Protein AF-A0A066W9S8-F1 (afdb_monomer_lite)

Foldseek 3Di:
DPDPVVVVVVVCCVVVVVVVVCVVCVPPVNCVPPPVVVCPVPDDDPVPDDDPDDDPVSVVVVVVVVVVVVVVVVVVD

Radius of gyration: 28.98 Å; chains: 1; bounding box: 59×30×70 Å

Organism: Tilletiaria anomala (strain ATCC 24038 / CBS 436.72 / UBC 951) (NCBI:txid1037660)

pLDDT: mean 89.05, std 7.21, range [55.81, 96.88]

Structure (mmCIF, N/CA/C/O backbone):
data_AF-A0A066W9S8-F1
#
_entry.id   AF-A0A066W9S8-F1
#
loop_
_atom_site.group_PDB
_atom_site.id
_atom_site.type_symbol
_atom_site.label_atom_id
_atom_site.label_alt_id
_atom_site.label_comp_id
_atom_site.label_asym_id
_atom_site.label_entity_id
_atom_site.label_seq_id
_atom_site.pdbx_PDB_ins_code
_atom_site.Cartn_x
_atom_site.Cartn_y
_atom_site.Cartn_z
_atom_site.occupancy
_atom_site.B_iso_or_equiv
_atom_site.auth_seq_id
_atom_site.auth_comp_id
_atom_site.auth_asym_id
_atom_site.auth_atom_id
_atom_site.pdbx_PDB_model_num
ATOM 1 N N . MET A 1 1 ? 25.182 19.070 -30.931 1.00 67.06 1 MET A N 1
ATOM 2 C CA . MET A 1 1 ? 24.525 17.750 -31.021 1.00 67.06 1 MET A CA 1
ATOM 3 C C . MET A 1 1 ? 25.629 16.705 -30.962 1.00 67.06 1 MET A C 1
ATOM 5 O O . MET A 1 1 ? 26.389 16.625 -31.917 1.00 67.06 1 MET A O 1
ATOM 9 N N . ALA A 1 2 ? 25.840 16.013 -29.834 1.00 68.50 2 ALA A N 1
ATOM 10 C CA . ALA A 1 2 ? 26.818 14.919 -29.831 1.00 68.50 2 ALA A CA 1
ATOM 11 C C . ALA A 1 2 ? 26.273 13.836 -30.773 1.00 68.50 2 ALA A C 1
ATOM 13 O O . ALA A 1 2 ? 25.099 13.502 -30.652 1.00 68.50 2 ALA A O 1
ATOM 14 N N . GLY A 1 3 ? 27.073 13.422 -31.756 1.00 84.56 3 GLY A N 1
ATOM 15 C CA . GLY A 1 3 ? 26.630 12.696 -32.950 1.00 84.56 3 GLY A CA 1
ATOM 16 C C . GLY A 1 3 ? 26.016 11.303 -32.709 1.00 84.56 3 GLY A C 1
ATOM 17 O O . GLY A 1 3 ? 25.621 10.981 -31.590 1.00 84.56 3 GLY A O 1
ATOM 18 N N . PRO A 1 4 ? 25.975 10.438 -33.739 1.00 86.31 4 PRO A N 1
ATOM 19 C CA . PRO A 1 4 ? 25.215 9.177 -33.743 1.00 86.31 4 PRO A CA 1
ATOM 20 C C . PRO A 1 4 ? 25.423 8.256 -32.523 1.00 86.31 4 PRO A C 1
ATOM 22 O O . PRO A 1 4 ? 24.500 7.574 -32.085 1.00 86.31 4 PRO A O 1
ATOM 25 N N . ASN A 1 5 ? 26.607 8.281 -31.905 1.00 88.31 5 ASN A N 1
ATOM 26 C CA . ASN A 1 5 ? 26.905 7.510 -30.691 1.00 88.31 5 ASN A CA 1
ATOM 27 C C . ASN A 1 5 ? 26.029 7.904 -29.488 1.00 88.31 5 ASN A C 1
ATOM 29 O O . ASN A 1 5 ? 25.659 7.046 -28.686 1.00 88.31 5 ASN A O 1
ATOM 33 N N . LEU A 1 6 ? 25.678 9.188 -29.349 1.00 91.62 6 LEU A N 1
ATOM 34 C CA . LEU A 1 6 ? 24.810 9.644 -28.261 1.00 91.62 6 LEU A CA 1
ATOM 35 C C . LEU A 1 6 ? 23.366 9.176 -28.475 1.00 91.62 6 LEU A C 1
ATOM 37 O O . LEU A 1 6 ? 22.665 8.877 -27.510 1.00 91.62 6 LEU A O 1
ATOM 41 N N . GLU A 1 7 ? 22.919 9.108 -29.727 1.00 91.00 7 GLU A N 1
ATOM 42 C CA . GLU A 1 7 ? 21.585 8.612 -30.069 1.00 91.00 7 GLU A CA 1
ATOM 43 C C . GLU A 1 7 ? 21.463 7.118 -29.760 1.00 91.00 7 GLU A C 1
ATOM 45 O O . GLU A 1 7 ? 20.491 6.708 -29.126 1.00 91.00 7 GLU A O 1
ATOM 50 N N . LEU A 1 8 ? 22.494 6.329 -30.083 1.00 91.06 8 LEU A N 1
ATOM 51 C CA . LEU A 1 8 ? 22.547 4.903 -29.754 1.00 91.06 8 LEU A CA 1
ATOM 52 C C . LEU A 1 8 ? 22.521 4.657 -28.236 1.00 91.06 8 LEU A C 1
ATOM 54 O O . LEU A 1 8 ? 21.809 3.775 -27.756 1.00 91.06 8 LEU A O 1
ATOM 58 N N . PHE A 1 9 ? 23.257 5.468 -27.467 1.00 94.06 9 PHE A N 1
ATOM 59 C CA . PHE A 1 9 ? 23.251 5.391 -26.005 1.00 94.06 9 PHE A CA 1
ATOM 60 C C . PHE A 1 9 ? 21.872 5.707 -25.417 1.00 94.06 9 PHE A C 1
ATOM 62 O O . PHE A 1 9 ? 21.370 4.950 -24.588 1.00 94.06 9 PHE A O 1
ATOM 69 N N . LYS A 1 10 ? 21.237 6.803 -25.855 1.00 92.88 10 LYS A N 1
ATOM 70 C CA . LYS A 1 10 ? 19.890 7.182 -25.398 1.00 92.88 10 LYS A CA 1
ATOM 71 C C . LYS A 1 10 ? 18.868 6.103 -25.725 1.00 92.88 10 LYS A C 1
ATOM 73 O O . LYS A 1 10 ? 18.062 5.763 -24.867 1.00 92.88 10 LYS A O 1
ATOM 78 N N . PHE A 1 11 ? 18.927 5.555 -26.938 1.00 94.75 11 PHE A N 1
ATOM 79 C CA . PHE A 1 11 ? 18.062 4.456 -27.353 1.00 94.75 11 PHE A CA 1
ATOM 80 C C . PHE A 1 11 ? 18.237 3.237 -26.443 1.00 94.75 11 PHE A C 1
ATOM 82 O O . PHE A 1 11 ? 17.254 2.724 -25.911 1.00 94.75 11 PHE A O 1
ATOM 89 N N . GLY A 1 12 ? 19.485 2.828 -26.196 1.00 95.81 12 GLY A N 1
ATOM 90 C CA . GLY A 1 12 ? 19.790 1.746 -25.266 1.00 95.81 12 GLY A CA 1
ATOM 91 C C . GLY A 1 12 ? 19.238 2.023 -23.868 1.00 95.81 12 GLY A C 1
ATOM 92 O O . GLY A 1 12 ? 18.530 1.189 -23.314 1.00 95.81 12 GLY A O 1
ATOM 93 N N . LEU A 1 13 ? 19.484 3.212 -23.315 1.00 96.19 13 LEU A N 1
ATOM 94 C CA . LEU A 1 13 ? 18.982 3.585 -21.994 1.00 96.19 13 LEU A CA 1
ATOM 95 C C . LEU A 1 13 ? 17.449 3.539 -21.932 1.00 96.19 13 LEU A C 1
ATOM 97 O O . LEU A 1 13 ? 16.900 2.947 -21.010 1.00 96.19 13 LEU A O 1
ATOM 101 N N . TYR A 1 14 ? 16.755 4.123 -22.908 1.00 94.62 14 TYR A N 1
ATOM 102 C CA . TYR A 1 14 ? 15.290 4.155 -22.932 1.00 94.62 14 TYR A CA 1
ATOM 103 C C . TYR A 1 14 ? 14.655 2.785 -23.132 1.00 94.62 14 TYR A C 1
ATOM 105 O O . TYR A 1 14 ? 13.539 2.577 -22.668 1.00 94.62 14 TYR A O 1
ATOM 113 N N . LEU A 1 15 ? 15.350 1.849 -23.775 1.00 96.00 15 LEU A N 1
ATOM 114 C CA . LEU A 1 15 ? 14.882 0.477 -23.898 1.00 96.00 15 LEU A CA 1
ATOM 115 C C . LEU A 1 15 ? 15.173 -0.320 -22.620 1.00 96.00 15 LEU A C 1
ATOM 117 O O . LEU A 1 15 ? 14.265 -0.878 -22.010 1.00 96.00 15 LEU A O 1
ATOM 121 N N . PHE A 1 16 ? 16.436 -0.364 -22.194 1.00 96.88 16 PHE A N 1
ATOM 122 C CA . PHE A 1 16 ? 16.877 -1.244 -21.114 1.00 96.88 16 PHE A CA 1
ATOM 123 C C . PHE A 1 16 ? 16.453 -0.769 -19.730 1.00 96.88 16 PHE A C 1
ATOM 125 O O . PHE A 1 16 ? 16.209 -1.607 -18.871 1.00 96.88 16 PHE A O 1
ATOM 132 N N . PHE A 1 17 ? 16.335 0.538 -19.495 1.00 95.88 17 PHE A N 1
ATOM 133 C CA . PHE A 1 17 ? 15.927 1.055 -18.190 1.00 95.88 17 PHE A CA 1
ATOM 134 C C . PHE A 1 17 ? 14.527 0.571 -17.770 1.00 95.88 17 PHE A C 1
ATOM 136 O O . PHE A 1 17 ? 14.431 -0.084 -16.731 1.00 95.88 17 PHE A O 1
ATOM 143 N N . PRO A 1 18 ? 13.444 0.799 -18.545 1.00 95.31 18 PRO A N 1
ATOM 144 C CA . PRO A 1 18 ? 12.123 0.303 -18.163 1.00 95.31 18 PRO A CA 1
ATOM 145 C C . PRO A 1 18 ? 12.055 -1.229 -18.144 1.00 95.31 18 PRO A C 1
ATOM 147 O O . PRO A 1 18 ? 11.396 -1.788 -17.273 1.00 95.31 18 PRO A O 1
ATOM 150 N N . LEU A 1 19 ? 12.770 -1.918 -19.041 1.00 95.56 19 LEU A N 1
ATOM 151 C CA . LEU A 1 19 ? 12.860 -3.383 -19.040 1.00 95.56 19 LEU A CA 1
ATOM 152 C C . LEU A 1 19 ? 13.505 -3.921 -17.757 1.00 95.56 19 LEU A C 1
ATOM 154 O O . LEU A 1 19 ? 12.967 -4.835 -17.139 1.00 95.56 19 LEU A O 1
ATOM 158 N N . ALA A 1 20 ? 14.621 -3.338 -17.323 1.00 94.38 20 ALA A N 1
ATOM 159 C CA . ALA A 1 20 ? 15.303 -3.733 -16.095 1.00 94.38 20 ALA A CA 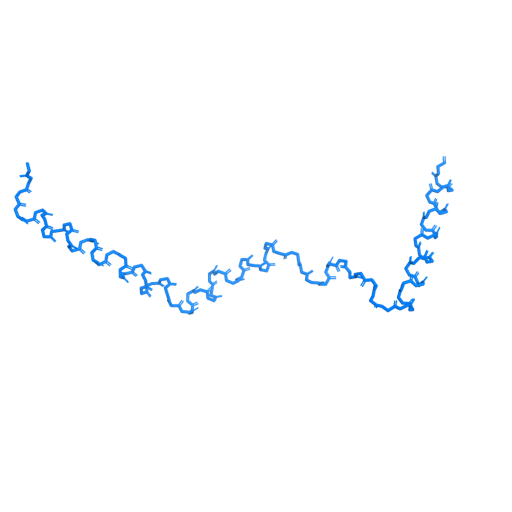1
ATOM 160 C C . ALA A 1 20 ? 14.437 -3.463 -14.858 1.00 94.38 20 ALA A C 1
ATOM 162 O O . ALA A 1 20 ? 14.335 -4.319 -13.982 1.00 94.38 20 ALA A O 1
ATOM 163 N N . VAL A 1 21 ? 13.760 -2.310 -14.814 1.00 94.44 21 VAL A N 1
ATOM 164 C CA . VAL A 1 21 ? 12.780 -1.982 -13.767 1.00 94.44 21 VAL A CA 1
ATOM 165 C C . VAL A 1 21 ? 11.657 -3.023 -13.750 1.00 94.44 21 VAL A C 1
ATOM 167 O O . VAL A 1 21 ? 11.319 -3.528 -12.684 1.00 94.44 21 VAL A O 1
ATOM 170 N N . MET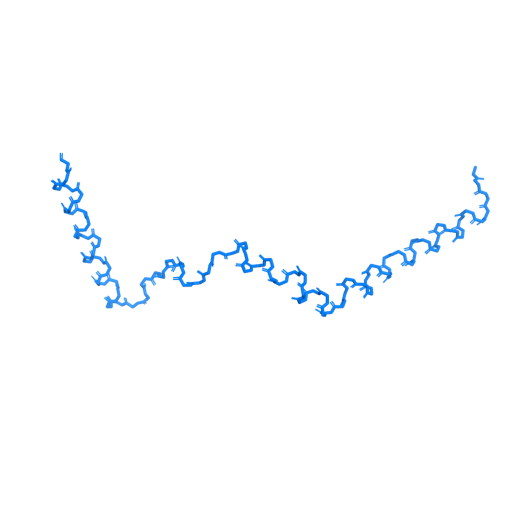 A 1 22 ? 11.119 -3.406 -14.909 1.00 92.88 22 MET A N 1
ATOM 171 C CA . MET A 1 22 ? 10.065 -4.418 -14.995 1.00 92.88 22 MET A CA 1
ATOM 172 C C . MET A 1 22 ? 10.538 -5.792 -14.509 1.00 92.88 22 MET A C 1
ATOM 174 O O . MET A 1 22 ? 9.814 -6.443 -13.769 1.00 92.88 22 MET A O 1
ATOM 178 N N . VAL A 1 23 ? 11.742 -6.234 -14.878 1.00 91.88 23 VAL A N 1
ATOM 179 C CA . VAL A 1 23 ? 12.275 -7.529 -14.417 1.00 91.88 23 VAL A CA 1
ATOM 180 C C . VAL A 1 23 ? 12.544 -7.515 -12.912 1.00 91.88 23 VAL A C 1
ATOM 182 O O . VAL A 1 23 ? 12.278 -8.504 -12.239 1.00 91.88 23 VAL A O 1
ATOM 185 N N . HIS A 1 24 ? 13.046 -6.404 -12.371 1.00 90.62 24 HIS A N 1
ATOM 186 C CA . HIS A 1 24 ? 13.365 -6.310 -10.950 1.00 90.62 24 HIS A CA 1
ATOM 187 C C . HIS A 1 24 ? 12.116 -6.192 -10.066 1.00 90.62 24 HIS A C 1
ATOM 189 O O . HIS A 1 24 ? 11.969 -6.932 -9.100 1.00 90.62 24 HIS A O 1
ATOM 195 N N . TYR A 1 25 ? 11.213 -5.267 -10.395 1.00 90.94 25 TYR A N 1
ATOM 196 C CA . TYR A 1 25 ? 10.033 -4.968 -9.577 1.00 90.94 25 TYR A CA 1
ATOM 197 C C . TYR A 1 25 ? 8.792 -5.775 -9.970 1.00 90.94 25 TYR A C 1
ATOM 199 O O . TYR A 1 25 ? 7.835 -5.836 -9.202 1.00 90.94 25 TYR A O 1
ATOM 207 N N . GLY A 1 26 ? 8.785 -6.375 -11.161 1.00 86.75 26 GLY A N 1
ATOM 208 C CA . GLY A 1 26 ? 7.713 -7.253 -11.628 1.00 86.75 26 GLY A CA 1
ATOM 209 C C . GLY A 1 26 ? 7.813 -8.679 -11.094 1.00 86.75 26 GLY A C 1
ATOM 210 O O . GLY A 1 26 ? 6.889 -9.458 -11.317 1.00 86.75 26 GLY A O 1
ATOM 211 N N . ASP A 1 27 ? 8.894 -9.025 -10.389 1.00 89.25 27 ASP A N 1
ATOM 212 C CA . ASP A 1 27 ? 8.994 -10.287 -9.664 1.00 89.25 27 ASP A CA 1
ATOM 213 C C . ASP A 1 27 ? 7.904 -10.347 -8.573 1.00 89.25 27 ASP A C 1
ATOM 215 O O . ASP A 1 27 ? 7.903 -9.518 -7.648 1.00 89.25 27 ASP A O 1
ATOM 219 N N . PRO A 1 28 ? 6.975 -11.322 -8.638 1.00 89.75 28 PRO A N 1
ATOM 220 C CA . PRO A 1 28 ? 5.969 -11.500 -7.603 1.00 89.75 28 PRO A CA 1
ATOM 221 C C . PRO A 1 28 ? 6.598 -11.635 -6.215 1.00 89.75 28 PRO A C 1
ATOM 223 O O . PRO A 1 28 ? 6.076 -11.087 -5.242 1.00 89.75 28 PRO A O 1
ATOM 226 N N . GLU A 1 29 ? 7.738 -12.318 -6.104 1.00 91.94 29 GLU A N 1
ATOM 227 C CA . GLU A 1 29 ? 8.398 -12.547 -4.825 1.00 91.94 29 GLU A CA 1
ATOM 228 C C . GLU A 1 29 ? 8.918 -11.236 -4.216 1.00 91.94 29 GLU A C 1
ATOM 230 O O . GLU A 1 29 ? 8.764 -11.005 -3.010 1.00 91.94 29 GLU A O 1
ATOM 235 N N . TRP A 1 30 ? 9.443 -10.328 -5.047 1.00 92.38 30 TRP A N 1
ATOM 236 C CA . TRP A 1 30 ? 9.824 -8.982 -4.621 1.00 92.38 30 TRP A CA 1
ATOM 237 C C . TRP A 1 30 ? 8.622 -8.209 -4.064 1.00 92.38 30 TRP A C 1
ATOM 239 O O . TRP A 1 30 ? 8.716 -7.630 -2.977 1.00 92.38 30 TRP A O 1
ATOM 249 N N . TYR A 1 31 ? 7.476 -8.247 -4.754 1.00 88.88 31 TYR A N 1
ATOM 250 C CA . TYR A 1 31 ? 6.251 -7.577 -4.306 1.00 88.88 31 TYR A CA 1
ATOM 251 C C . TYR A 1 31 ? 5.741 -8.144 -2.972 1.00 88.88 31 TYR A C 1
ATOM 253 O O . TYR A 1 31 ? 5.417 -7.391 -2.047 1.00 88.88 31 TYR A O 1
ATOM 261 N N . HIS A 1 32 ? 5.720 -9.474 -2.840 1.00 90.88 32 HIS A N 1
ATOM 262 C CA . HIS A 1 32 ? 5.297 -10.157 -1.617 1.00 90.88 32 HIS A CA 1
ATOM 263 C C . HIS A 1 32 ? 6.175 -9.805 -0.410 1.00 90.88 32 HIS A C 1
ATOM 265 O O . HIS A 1 32 ? 5.658 -9.682 0.699 1.00 90.88 32 HIS A O 1
ATOM 271 N N . LYS A 1 33 ? 7.483 -9.617 -0.614 1.00 91.25 33 LYS A N 1
ATOM 272 C CA . LYS A 1 33 ? 8.432 -9.293 0.461 1.00 91.25 33 LYS A CA 1
ATOM 273 C C . LYS A 1 33 ? 8.438 -7.816 0.840 1.00 91.25 33 LYS A C 1
ATOM 275 O O . LYS A 1 33 ? 8.587 -7.504 2.016 1.00 91.25 33 LYS A O 1
ATOM 280 N N . ASN A 1 34 ? 8.295 -6.915 -0.130 1.00 90.19 34 ASN A N 1
ATOM 281 C CA . ASN A 1 34 ? 8.524 -5.486 0.098 1.00 90.19 34 ASN A CA 1
ATOM 282 C C . ASN A 1 34 ? 7.233 -4.670 0.208 1.00 90.19 34 ASN A C 1
ATOM 284 O O . ASN A 1 34 ? 7.191 -3.718 0.979 1.00 90.19 34 ASN A O 1
ATOM 288 N N . VAL A 1 35 ? 6.176 -5.024 -0.531 1.00 88.38 35 VAL A N 1
ATOM 289 C CA . VAL A 1 35 ? 4.951 -4.208 -0.603 1.00 88.38 35 VAL A CA 1
ATOM 290 C C . VAL A 1 35 ? 3.863 -4.732 0.327 1.00 88.38 35 VAL A C 1
ATOM 292 O O . VAL A 1 35 ? 3.269 -3.960 1.080 1.00 88.38 35 VAL A O 1
ATOM 295 N N . LEU A 1 36 ? 3.601 -6.042 0.326 1.00 87.38 36 LEU A N 1
ATOM 296 C CA . LEU A 1 36 ? 2.521 -6.606 1.146 1.00 87.38 36 LEU A CA 1
ATOM 297 C C . LEU A 1 36 ? 2.667 -6.357 2.656 1.00 87.38 36 LEU A C 1
ATOM 299 O O . LEU A 1 36 ? 1.659 -5.997 3.266 1.00 87.38 36 LEU A O 1
ATOM 303 N N . PRO A 1 37 ? 3.857 -6.470 3.280 1.00 89.56 37 PRO A N 1
ATOM 304 C CA . PRO A 1 37 ? 3.982 -6.252 4.723 1.00 89.56 37 PRO A CA 1
ATOM 305 C C . PRO A 1 37 ? 3.666 -4.810 5.147 1.00 89.56 37 PRO A C 1
ATOM 307 O O . PRO A 1 37 ? 3.212 -4.568 6.266 1.00 89.56 37 PRO A O 1
ATOM 310 N N . ILE A 1 38 ? 3.846 -3.840 4.242 1.00 87.25 38 ILE A N 1
ATOM 311 C CA . ILE A 1 38 ? 3.512 -2.432 4.494 1.00 87.25 38 ILE A CA 1
ATOM 312 C C . ILE A 1 38 ? 2.005 -2.274 4.715 1.00 87.25 38 ILE A C 1
ATOM 314 O O . ILE A 1 38 ? 1.588 -1.506 5.583 1.00 87.25 38 ILE A O 1
ATOM 318 N N . ARG A 1 39 ? 1.179 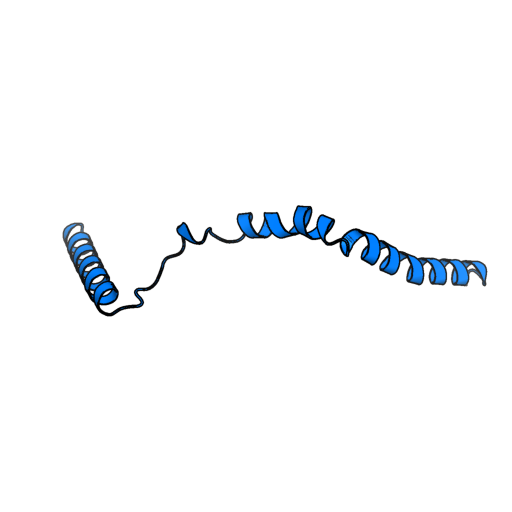-3.040 3.991 1.00 82.12 39 ARG A N 1
ATOM 319 C CA . ARG A 1 39 ? -0.282 -3.015 4.142 1.00 82.12 39 ARG A CA 1
ATOM 320 C C . ARG A 1 39 ? -0.706 -3.303 5.580 1.00 82.12 39 ARG A C 1
ATOM 322 O O . ARG A 1 39 ? -1.584 -2.622 6.098 1.00 82.12 39 ARG A O 1
ATOM 329 N N . ASP A 1 40 ? -0.064 -4.271 6.226 1.00 81.50 40 ASP A N 1
ATOM 330 C CA . ASP A 1 40 ? -0.420 -4.695 7.583 1.00 81.50 40 ASP A CA 1
ATOM 331 C C . ASP A 1 40 ? 0.058 -3.703 8.661 1.00 81.50 40 ASP A C 1
ATOM 333 O O . ASP A 1 40 ? -0.428 -3.732 9.792 1.00 81.50 40 ASP A O 1
ATOM 337 N N . THR A 1 41 ? 0.994 -2.815 8.311 1.00 82.44 41 THR A N 1
ATOM 338 C CA . THR A 1 41 ? 1.441 -1.709 9.172 1.00 82.44 41 THR A CA 1
ATOM 339 C C . THR A 1 41 ? 0.563 -0.474 8.991 1.00 82.44 41 THR A C 1
ATOM 341 O O . THR A 1 41 ? 0.245 0.212 9.959 1.00 82.44 41 THR A O 1
ATOM 344 N N . PHE A 1 42 ? 0.173 -0.184 7.749 1.00 84.50 42 PHE A N 1
ATOM 345 C CA . PHE A 1 42 ? -0.602 1.005 7.412 1.00 84.50 42 PHE A CA 1
ATOM 346 C C . PHE A 1 42 ? -2.087 0.847 7.761 1.00 84.50 42 PHE A C 1
ATOM 348 O O . PHE A 1 42 ? -2.707 1.785 8.260 1.00 84.50 42 PHE A O 1
ATOM 355 N N . TRP A 1 43 ? -2.675 -0.325 7.497 1.00 83.00 43 TRP A N 1
ATOM 356 C CA . TRP A 1 43 ? -4.092 -0.561 7.759 1.00 83.00 43 TRP A CA 1
ATOM 357 C C . TRP A 1 43 ? -4.315 -1.073 9.186 1.00 83.00 43 TRP A C 1
ATOM 359 O O . TRP A 1 43 ? -3.630 -2.001 9.625 1.00 83.00 43 TRP A O 1
ATOM 369 N N . PRO A 1 44 ? -5.302 -0.533 9.925 1.00 83.75 44 PRO A N 1
ATOM 370 C CA . PRO A 1 44 ? -5.668 -1.090 11.215 1.00 83.75 44 PRO A CA 1
ATOM 371 C C . PRO A 1 44 ? -6.103 -2.550 11.055 1.00 83.75 44 PRO A C 1
ATOM 373 O O . PRO A 1 44 ? -6.857 -2.905 10.147 1.00 83.75 44 PRO A O 1
ATOM 376 N N . LYS A 1 45 ? -5.617 -3.410 11.958 1.00 84.06 45 LYS A N 1
ATOM 377 C CA . LYS A 1 45 ? -5.957 -4.838 11.971 1.00 84.06 45 LYS A CA 1
ATOM 378 C C . LYS A 1 45 ? -7.471 -5.002 12.048 1.00 84.06 45 LYS A C 1
ATOM 380 O O . LYS A 1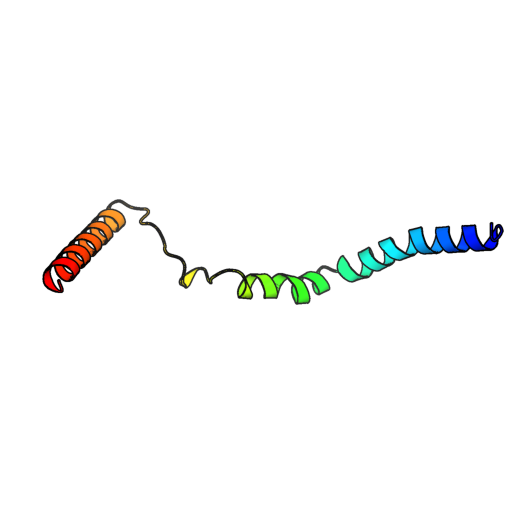 45 ? -8.103 -4.377 12.893 1.00 84.06 45 LYS A O 1
ATOM 385 N N . GLU A 1 46 ? -8.031 -5.920 11.263 1.00 82.00 46 GLU A N 1
ATOM 386 C CA . GLU A 1 46 ? -9.480 -6.186 11.208 1.00 82.00 46 GLU A CA 1
ATOM 387 C C . GLU A 1 46 ? -10.110 -6.453 12.589 1.00 82.00 46 GLU A C 1
ATOM 389 O O . GLU A 1 46 ? -11.266 -6.123 12.832 1.00 82.00 46 GLU A O 1
ATOM 394 N N . LYS A 1 47 ? -9.332 -7.003 13.531 1.00 81.88 47 LYS A N 1
ATOM 395 C CA . LYS A 1 47 ? -9.755 -7.225 14.924 1.00 81.88 47 LYS A CA 1
ATOM 396 C C . LYS A 1 47 ? -10.061 -5.934 15.692 1.00 81.88 47 LYS A C 1
ATOM 398 O O . LYS A 1 47 ? -10.880 -5.968 16.600 1.00 81.88 47 LYS A O 1
ATOM 403 N N . ASN A 1 48 ? -9.400 -4.835 15.340 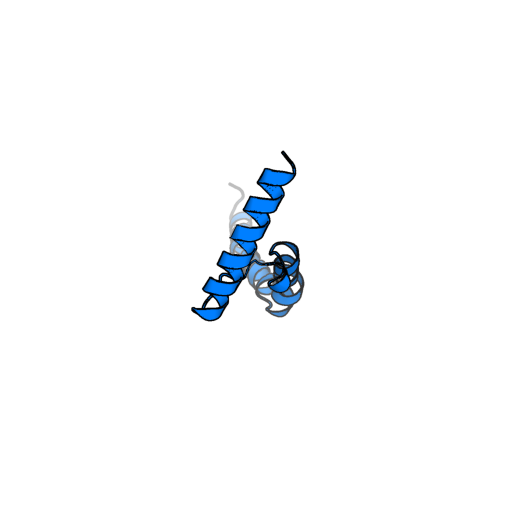1.00 83.94 48 ASN A N 1
ATOM 404 C CA . ASN A 1 48 ? -9.562 -3.531 15.982 1.00 83.94 48 ASN A CA 1
ATOM 405 C C . ASN A 1 48 ? -10.621 -2.674 15.282 1.00 83.94 48 ASN A C 1
ATOM 407 O O . ASN A 1 48 ? -10.962 -1.603 15.779 1.00 83.94 48 ASN A O 1
ATOM 411 N N . LEU A 1 49 ? -11.109 -3.103 14.115 1.00 85.31 49 LEU A N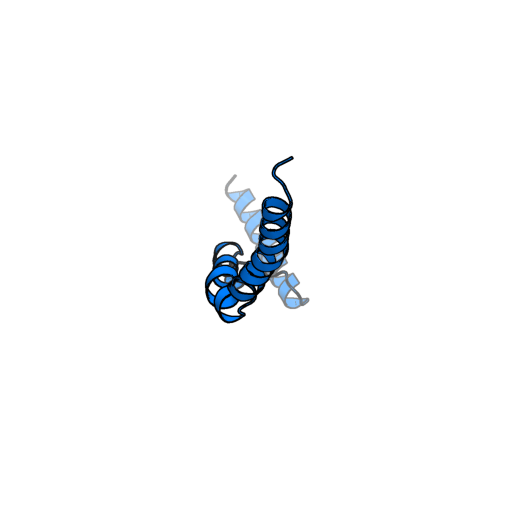 1
ATOM 412 C CA . LEU A 1 49 ? -12.176 -2.388 13.438 1.00 85.31 49 LEU A CA 1
ATOM 413 C C . LEU A 1 49 ? -13.479 -2.607 14.193 1.00 85.31 49 LEU A C 1
ATOM 415 O O . LEU A 1 49 ? -13.854 -3.735 14.521 1.00 85.31 49 LEU A O 1
ATOM 419 N N . TYR A 1 50 ? -14.194 -1.509 14.402 1.00 85.94 50 TYR A N 1
ATOM 420 C CA . TYR A 1 50 ? -15.585 -1.560 14.804 1.00 85.94 50 TYR A CA 1
ATOM 421 C C . TYR A 1 50 ? -16.386 -2.352 13.764 1.00 85.94 50 TYR A C 1
ATOM 423 O O . TYR A 1 50 ? -16.290 -2.091 12.561 1.00 85.94 50 TYR A O 1
ATOM 431 N N . LYS A 1 51 ? -17.155 -3.339 14.228 1.00 86.06 51 LYS A N 1
ATOM 432 C CA . LYS A 1 51 ? -18.008 -4.177 13.384 1.00 86.06 51 LYS A CA 1
ATOM 433 C C . LYS A 1 51 ? -19.455 -3.754 13.608 1.00 86.06 51 LYS A C 1
ATOM 435 O O . LYS A 1 51 ? -19.994 -4.088 14.658 1.00 86.06 51 LYS A O 1
ATOM 440 N N . PRO A 1 52 ? -20.080 -3.053 12.648 1.00 88.88 52 PRO A N 1
ATOM 441 C CA . PRO A 1 52 ? -21.469 -2.655 12.783 1.00 88.88 52 PRO A CA 1
ATOM 442 C C . PRO A 1 52 ? -22.376 -3.879 12.961 1.00 88.88 52 PRO A C 1
ATOM 444 O O . PRO A 1 52 ? -22.121 -4.920 12.336 1.00 88.88 52 PRO A O 1
ATOM 447 N N . PRO A 1 53 ? -23.446 -3.758 13.755 1.00 91.31 53 PRO A N 1
ATOM 448 C CA . PRO A 1 53 ? -24.377 -4.846 13.993 1.00 91.31 53 PRO A CA 1
ATOM 449 C C . PRO A 1 53 ? -25.083 -5.195 12.681 1.00 91.31 53 PRO A C 1
ATOM 451 O O . PRO A 1 53 ? -25.608 -4.322 11.987 1.00 91.31 53 PRO A O 1
ATOM 454 N N . ARG A 1 54 ? -25.070 -6.481 12.312 1.00 92.44 54 ARG A N 1
ATOM 455 C CA . ARG A 1 54 ? -25.637 -6.954 11.034 1.00 92.44 54 ARG A CA 1
ATOM 456 C C . ARG A 1 54 ? -26.996 -7.621 11.183 1.00 92.44 54 ARG A C 1
ATOM 458 O O . ARG A 1 54 ? -27.713 -7.743 10.196 1.00 92.44 54 ARG A O 1
ATOM 465 N N . ASN A 1 55 ? -27.353 -8.031 12.397 1.00 94.88 55 ASN A N 1
ATOM 466 C CA . ASN A 1 55 ? -28.618 -8.693 12.688 1.00 94.88 55 ASN A CA 1
ATOM 467 C C . ASN A 1 55 ? -29.443 -7.892 13.696 1.00 94.88 55 ASN A C 1
ATOM 469 O O . ASN A 1 55 ? -28.918 -7.101 14.478 1.00 94.88 55 ASN A O 1
ATOM 473 N N . GLU A 1 56 ? -30.748 -8.159 13.739 1.00 93.31 56 GLU A N 1
ATOM 474 C CA . GLU A 1 56 ? -31.673 -7.502 14.671 1.00 93.31 56 GLU A CA 1
ATOM 475 C C . GLU A 1 56 ? -31.276 -7.707 16.144 1.00 93.31 56 GLU A C 1
ATOM 477 O O . GLU A 1 56 ? -31.414 -6.800 16.965 1.00 93.31 56 GLU A O 1
ATOM 482 N N . LYS A 1 57 ? -30.758 -8.893 16.486 1.00 94.12 57 LYS A N 1
ATOM 483 C CA . LYS A 1 57 ? -30.280 -9.190 17.844 1.00 94.12 57 LYS A CA 1
ATOM 484 C C . LYS A 1 57 ? -29.098 -8.297 18.225 1.00 94.12 57 LYS A C 1
ATOM 486 O O . LYS A 1 57 ? -29.145 -7.678 19.285 1.00 94.12 57 LYS A O 1
ATOM 491 N N . ASP A 1 58 ? -28.118 -8.179 17.330 1.00 92.94 58 ASP A N 1
ATOM 492 C CA . ASP A 1 58 ? -26.912 -7.362 17.518 1.00 92.94 58 ASP A CA 1
ATOM 493 C C . ASP A 1 58 ? -27.278 -5.874 17.653 1.00 92.94 58 ASP A C 1
ATOM 495 O O . ASP A 1 58 ? -26.777 -5.166 18.526 1.00 92.94 58 ASP A O 1
ATOM 499 N N . LEU A 1 59 ? -28.240 -5.411 16.844 1.00 94.25 59 LEU A N 1
ATOM 500 C CA . LEU A 1 59 ? -28.769 -4.049 16.919 1.00 94.25 59 LEU A CA 1
ATOM 501 C C . LEU A 1 59 ? -29.382 -3.751 18.290 1.00 94.25 59 LEU A C 1
ATOM 503 O O . LEU A 1 59 ? -29.139 -2.689 18.863 1.00 94.25 59 LEU A O 1
ATOM 507 N N . LYS A 1 60 ? -30.182 -4.677 18.832 1.00 95.12 60 LYS A N 1
ATOM 508 C CA . LYS A 1 60 ? -30.826 -4.494 20.141 1.00 95.12 60 LYS A CA 1
ATOM 509 C C . LYS A 1 60 ? -29.810 -4.470 21.282 1.00 95.12 60 LYS A C 1
ATOM 511 O O . LYS A 1 60 ? -29.965 -3.642 22.182 1.00 95.12 60 LYS A O 1
ATOM 516 N N . SER A 1 61 ? -28.794 -5.338 21.258 1.00 93.75 61 SER A N 1
ATOM 517 C CA . SER A 1 61 ? -27.743 -5.346 22.284 1.00 93.75 61 SER A CA 1
ATOM 518 C C . SER A 1 61 ? -26.929 -4.059 22.264 1.00 93.75 61 SER A C 1
ATOM 520 O O . SER A 1 61 ? -26.745 -3.432 23.304 1.00 93.75 61 SER A O 1
ATOM 522 N N . GLU A 1 62 ? -26.533 -3.604 21.081 1.00 92.81 62 GLU A N 1
ATOM 523 C CA . GLU A 1 62 ? -25.712 -2.408 20.943 1.00 92.81 62 GLU A CA 1
ATOM 524 C C . GLU A 1 62 ? -26.478 -1.131 21.314 1.00 92.81 62 GLU A C 1
ATOM 526 O O . GLU A 1 62 ? -25.972 -0.254 22.015 1.00 92.81 62 GLU A O 1
ATOM 531 N N . LEU A 1 63 ? -27.762 -1.057 20.953 1.00 94.19 63 LEU A N 1
ATOM 532 C CA . LEU A 1 63 ? -28.635 0.036 21.374 1.00 94.19 63 LEU A CA 1
ATOM 533 C C . LEU A 1 63 ? -28.806 0.083 22.904 1.00 94.19 63 LEU A C 1
ATOM 535 O O . LEU A 1 63 ? -28.926 1.168 23.482 1.00 94.19 63 LEU A O 1
ATOM 539 N N . ALA A 1 64 ? -28.831 -1.074 23.571 1.00 94.69 64 ALA A N 1
ATOM 540 C CA . ALA A 1 64 ? -28.891 -1.148 25.026 1.00 94.69 64 ALA A CA 1
ATOM 541 C C . ALA A 1 64 ? -27.586 -0.661 25.678 1.00 94.69 64 ALA A C 1
ATOM 543 O O . ALA A 1 64 ? -27.649 0.101 26.645 1.00 94.69 64 ALA A O 1
ATOM 544 N N . GLU A 1 65 ? -26.424 -1.025 25.133 1.00 93.38 65 GLU A N 1
ATOM 545 C CA . GLU A 1 65 ? -25.119 -0.530 25.594 1.00 93.38 65 GLU A CA 1
ATOM 546 C C . GLU A 1 65 ? -24.990 0.988 25.431 1.00 93.38 65 GLU A C 1
ATOM 548 O O . GLU A 1 65 ? -24.669 1.688 26.392 1.00 93.38 65 GLU A O 1
ATOM 553 N N . LEU A 1 66 ? -25.352 1.528 24.264 1.00 92.88 66 LEU A N 1
ATOM 554 C CA . LEU A 1 66 ? -25.338 2.974 24.011 1.00 92.88 66 LEU A CA 1
ATOM 555 C C . LEU A 1 66 ? -26.250 3.748 24.972 1.00 92.88 66 LEU A C 1
ATOM 557 O O . LEU A 1 66 ? -25.928 4.859 25.400 1.00 92.88 66 LEU A O 1
ATOM 561 N N . ARG A 1 67 ? -27.405 3.176 25.336 1.00 94.69 67 ARG A N 1
ATOM 562 C CA . ARG A 1 67 ? -28.296 3.768 26.346 1.00 94.69 67 ARG A CA 1
ATOM 563 C C . ARG A 1 67 ? -27.643 3.797 27.727 1.00 94.69 67 ARG A C 1
ATOM 565 O O . ARG A 1 67 ? -27.784 4.810 28.409 1.00 94.69 67 ARG A O 1
ATOM 572 N N . ARG A 1 68 ? -26.921 2.742 28.123 1.00 94.12 68 ARG A N 1
ATOM 573 C CA . ARG A 1 68 ? -26.187 2.689 29.402 1.00 94.12 68 ARG A CA 1
ATOM 574 C C . ARG A 1 68 ? -25.077 3.737 29.455 1.00 94.12 68 ARG A C 1
ATOM 576 O O . ARG A 1 68 ? -25.081 4.553 30.370 1.00 94.12 68 ARG A O 1
ATOM 583 N N . GLN A 1 69 ? -24.243 3.815 28.417 1.00 92.62 69 GLN A N 1
ATOM 584 C CA . GLN A 1 69 ? -23.165 4.811 28.324 1.00 92.62 69 GLN A CA 1
ATOM 585 C C . GLN A 1 69 ? -23.691 6.250 28.432 1.00 92.62 69 GLN A C 1
ATOM 587 O O . GLN A 1 69 ? -23.095 7.098 29.094 1.00 92.62 69 GLN A O 1
ATOM 592 N N . ARG A 1 70 ? -24.853 6.543 27.827 1.00 94.06 70 ARG A N 1
ATOM 593 C CA . ARG A 1 70 ? -25.496 7.862 27.960 1.00 94.06 70 ARG A CA 1
ATOM 594 C C . ARG A 1 70 ? -25.940 8.175 29.385 1.00 94.06 70 ARG A C 1
ATOM 596 O O . ARG A 1 70 ? -25.918 9.342 29.762 1.00 94.06 70 ARG A O 1
ATOM 603 N N . LEU A 1 71 ? -26.414 7.186 30.137 1.00 93.56 71 LEU A N 1
ATOM 604 C CA . LEU A 1 71 ? -26.848 7.385 31.521 1.00 93.56 71 LEU A CA 1
ATOM 605 C C . LEU A 1 71 ? -25.642 7.598 32.440 1.00 93.56 71 LEU A C 1
ATOM 607 O O . LEU A 1 71 ? -25.663 8.523 33.244 1.00 93.56 71 LEU A O 1
ATOM 611 N N . GLU A 1 72 ? -24.573 6.824 32.253 1.00 92.25 72 GLU A N 1
ATOM 612 C CA . GLU A 1 72 ? -23.305 6.987 32.977 1.00 92.25 72 GLU A CA 1
ATOM 613 C C . GLU A 1 72 ? -22.673 8.359 32.709 1.00 92.25 72 GLU A C 1
ATOM 615 O O . GLU A 1 72 ? -22.333 9.078 33.644 1.00 92.25 72 GLU A O 1
ATOM 620 N N . GLY A 1 73 ? -22.617 8.790 31.444 1.00 88.44 73 GLY A N 1
ATOM 621 C CA . GLY A 1 73 ? -22.107 10.116 31.081 1.00 88.44 73 GLY A CA 1
ATOM 622 C C . GLY A 1 73 ? -22.964 11.281 31.591 1.00 88.44 73 GLY A C 1
ATOM 623 O O . GLY A 1 73 ? -22.458 12.389 31.747 1.00 88.44 73 GLY A O 1
ATOM 624 N N . LYS A 1 74 ? -24.254 11.050 31.868 1.00 84.19 74 LYS A N 1
ATOM 625 C CA . LYS A 1 74 ? -25.129 12.029 32.535 1.00 84.19 74 LYS A CA 1
ATOM 626 C C . LYS A 1 74 ? -24.965 12.034 34.053 1.00 84.19 74 LYS A C 1
ATOM 628 O O . LYS A 1 74 ? -25.197 13.072 34.650 1.00 84.19 74 LYS A O 1
ATOM 633 N N . ALA A 1 75 ? -24.616 10.901 34.659 1.00 75.25 75 ALA A N 1
ATOM 634 C CA . ALA A 1 75 ? -24.403 10.777 36.100 1.00 75.25 75 ALA A CA 1
ATOM 635 C C . ALA A 1 75 ? -23.010 11.262 36.541 1.00 75.25 75 ALA A C 1
ATOM 637 O O . ALA A 1 75 ? -22.840 11.673 37.683 1.00 75.25 75 ALA A O 1
ATOM 638 N N . ALA A 1 76 ? -22.022 11.214 35.645 1.00 71.00 76 ALA A N 1
ATOM 639 C CA . ALA A 1 76 ? -20.662 11.702 35.881 1.00 71.00 76 ALA A CA 1
ATOM 640 C C . ALA A 1 76 ? -20.489 13.220 35.657 1.00 71.00 76 ALA A C 1
ATOM 642 O O . ALA A 1 76 ? -19.380 13.732 35.814 1.00 71.00 76 ALA A O 1
ATOM 643 N N . LYS A 1 77 ? -21.552 13.922 35.252 1.00 55.81 77 LYS A N 1
ATOM 644 C CA . LYS A 1 77 ? -21.577 15.365 34.997 1.00 55.81 77 LYS A CA 1
ATOM 645 C C . LYS A 1 77 ? -22.379 16.074 36.079 1.00 55.81 77 LYS A C 1
ATOM 647 O O . LYS A 1 77 ? -21.953 17.185 36.458 1.00 55.81 77 LYS A O 1
#

Secondary structure (DSSP, 8-state):
---HHHHHHHHHHHHHHHHHHHHHHS-HHHHHHHTHHHHHHHSPPGGGS-----SHHHHHHHHHHHHHHHHHHHH--

Sequence (77 aa):
MAGPNLELFKFGLYLFFPLAVMVHYGDPEWYHKNVLPIRDTFWPKEKNLYKPPRNEKDLKSELAELRRQRLEGKAAK

InterPro domains:
  IPR018625 Protein Pet100 [PF09803] (1-76)
  IPR018625 Protein Pet100 [PTHR33968] (1-74)